Protein AF-A0A2N0XWL9-F1 (afdb_monomer)

Mean predicted aligned error: 3.99 Å

Foldseek 3Di:
DVLVVLLVVLCCCCVPVVVVVVVCVVVVVDPQDPLLVVLVVVVNVLLVVLSVLSVCVVVVHQDDALVVLVVSLVVVVVVVVVCVPDPSNLVVCPVVDPPVCSVVVVVVVVVSCVSSNVSSVVSNVD

Solvent-accessible surface area (backbone atoms only — not comparable to full-atom values): 6906 Å² total; per-residue (Å²): 112,69,48,55,53,54,47,49,54,51,50,51,48,50,69,49,50,48,54,52,48,53,52,29,53,74,69,62,74,52,82,73,55,70,67,32,54,50,53,52,50,54,50,51,53,55,51,55,58,38,46,53,31,28,51,18,66,62,68,78,42,80,72,80,58,38,67,58,34,47,50,48,51,52,55,49,53,51,48,56,58,49,40,76,80,66,34,57,51,60,56,56,47,59,77,76,42,56,71,68,56,53,52,52,53,51,52,50,52,51,63,71,42,45,61,41,55,53,27,32,41,45,52,36,75,96

pLDDT: mean 90.49, std 4.94, range [79.25, 98.0]

Secondary structure (DSSP, 8-state):
-HHHHHHHHHHHHHHHHHHHHHHHHHTT-----HHHHHHHHHHHHHHHHHHHHHHHHHHT---S-HHHHHHHHHHHHHHHHHHHHH-HHHHHHHHHS-HHHHHHHHHHHHHHHHHHHHHHHHHTT-

Structure (mmCIF, N/CA/C/O backbone):
data_AF-A0A2N0XWL9-F1
#
_entry.id   AF-A0A2N0XWL9-F1
#
loop_
_atom_site.group_PDB
_atom_site.id
_atom_site.type_symbol
_atom_site.label_atom_id
_atom_site.label_alt_id
_atom_site.label_comp_id
_atom_site.label_asym_id
_atom_site.label_entity_id
_atom_site.label_seq_id
_atom_site.pdbx_PDB_ins_code
_atom_site.Cartn_x
_atom_site.Cartn_y
_atom_site.Cartn_z
_atom_site.occupancy
_atom_site.B_iso_or_equiv
_atom_site.auth_seq_id
_atom_site.auth_comp_id
_atom_site.auth_asym_id
_atom_site.auth_atom_id
_atom_site.pdbx_PDB_model_num
ATOM 1 N N . MET A 1 1 ? -2.092 14.271 16.318 1.00 83.44 1 MET A N 1
ATOM 2 C CA . MET A 1 1 ? -0.871 14.675 15.578 1.00 83.44 1 MET A CA 1
ATOM 3 C C . MET A 1 1 ? -0.312 13.545 14.708 1.00 83.44 1 MET A C 1
ATOM 5 O O . MET A 1 1 ? -0.181 13.757 13.512 1.00 83.44 1 MET A O 1
ATOM 9 N N . PHE A 1 2 ? -0.06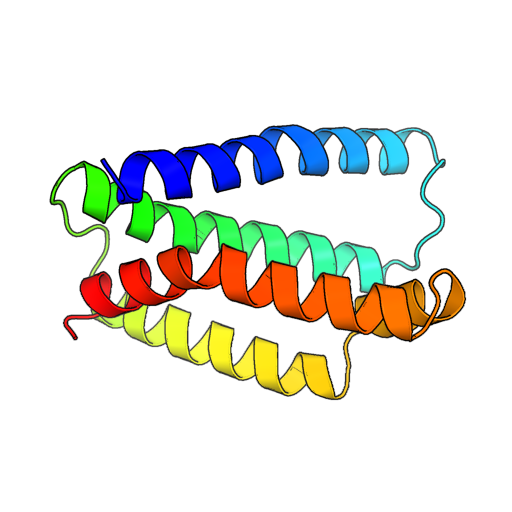9 12.343 15.254 1.00 94.62 2 PHE A N 1
ATOM 10 C CA . PHE A 1 2 ? 0.426 11.171 14.501 1.00 94.62 2 PHE A CA 1
ATOM 11 C C . PHE A 1 2 ? -0.381 10.848 13.229 1.00 94.62 2 PHE A C 1
ATOM 13 O O . PHE A 1 2 ? 0.178 10.828 12.135 1.00 94.62 2 PHE A O 1
ATOM 20 N N . TRP A 1 3 ? -1.703 10.687 13.355 1.00 95.88 3 TRP A N 1
ATOM 21 C CA . TRP A 1 3 ? -2.581 10.353 12.227 1.00 95.88 3 TRP A CA 1
ATOM 22 C C . TRP A 1 3 ? -2.557 11.391 11.102 1.00 95.88 3 TRP A C 1
ATOM 24 O O . TRP A 1 3 ? -2.543 11.024 9.932 1.00 95.88 3 TRP A O 1
ATOM 34 N N . GLY A 1 4 ? -2.467 12.679 11.447 1.00 95.50 4 GLY A N 1
ATOM 35 C CA . GLY A 1 4 ? -2.357 13.766 10.471 1.00 95.50 4 GLY A CA 1
ATOM 36 C C . GLY A 1 4 ? -1.052 13.726 9.673 1.00 95.50 4 GLY A C 1
ATOM 37 O O . GLY A 1 4 ? -1.067 13.984 8.471 1.00 95.50 4 GLY A O 1
ATOM 38 N N . ILE A 1 5 ? 0.061 13.340 10.307 1.00 94.81 5 ILE A N 1
ATOM 39 C CA . ILE A 1 5 ? 1.353 13.159 9.627 1.00 94.81 5 ILE A CA 1
ATOM 40 C C . ILE A 1 5 ? 1.283 11.952 8.691 1.00 94.81 5 ILE A C 1
ATOM 42 O O . ILE A 1 5 ? 1.624 12.078 7.516 1.00 94.81 5 ILE A O 1
ATOM 46 N N . ALA A 1 6 ? 0.795 10.807 9.183 1.00 95.00 6 ALA A N 1
ATOM 47 C CA . ALA A 1 6 ? 0.641 9.602 8.370 1.00 95.00 6 ALA A CA 1
ATOM 48 C C . ALA A 1 6 ? -0.239 9.873 7.139 1.00 95.00 6 ALA A C 1
ATOM 50 O O . ALA A 1 6 ? 0.173 9.615 6.011 1.00 95.00 6 ALA A O 1
ATOM 51 N N . PHE A 1 7 ? -1.403 10.493 7.345 1.00 95.44 7 PHE A N 1
ATOM 52 C CA . PHE A 1 7 ? -2.308 10.883 6.268 1.00 95.44 7 PHE A CA 1
ATOM 53 C C . PHE A 1 7 ? -1.647 11.822 5.257 1.00 95.44 7 PHE A C 1
ATOM 55 O O . PHE A 1 7 ? -1.739 11.583 4.058 1.00 95.44 7 PHE A O 1
ATOM 62 N N . SER A 1 8 ? -0.923 12.844 5.722 1.00 93.75 8 SER A N 1
ATOM 63 C CA . SER A 1 8 ? -0.210 13.776 4.839 1.00 93.75 8 SER A CA 1
ATOM 64 C C . SER A 1 8 ? 0.822 13.066 3.960 1.00 93.75 8 SER A C 1
ATOM 66 O O . SER A 1 8 ? 0.872 13.315 2.757 1.00 93.75 8 SER A O 1
ATOM 68 N N . ILE A 1 9 ? 1.605 12.139 4.527 1.00 91.88 9 ILE A N 1
ATOM 69 C CA . ILE A 1 9 ? 2.581 11.333 3.774 1.00 91.88 9 ILE A CA 1
ATOM 70 C C . ILE A 1 9 ? 1.879 10.542 2.666 1.00 91.88 9 ILE A C 1
ATOM 72 O O . ILE A 1 9 ? 2.333 10.528 1.520 1.00 91.88 9 ILE A O 1
ATOM 76 N N . TYR A 1 10 ? 0.750 9.915 2.987 1.00 93.62 10 TYR A N 1
ATOM 77 C CA . TYR A 1 10 ? -0.008 9.124 2.027 1.00 93.62 10 TYR A CA 1
ATOM 78 C C . TYR A 1 10 ? -0.669 9.962 0.934 1.00 93.62 10 TYR A C 1
ATOM 80 O O . TYR A 1 10 ? -0.659 9.569 -0.230 1.00 93.62 10 TYR A O 1
ATOM 88 N N . VAL A 1 11 ? -1.211 11.128 1.281 1.00 92.12 11 VAL A N 1
ATOM 89 C CA . VAL A 1 11 ? -1.800 12.051 0.308 1.00 92.12 11 VAL A CA 1
ATOM 90 C C . VAL A 1 11 ? -0.731 12.585 -0.639 1.00 92.12 11 VAL A C 1
ATOM 92 O O . VAL A 1 11 ? -0.956 12.587 -1.845 1.00 92.12 11 VAL A O 1
ATOM 95 N N . ILE A 1 12 ? 0.451 12.961 -0.139 1.00 90.25 12 ILE A N 1
ATOM 96 C CA . ILE A 1 12 ? 1.578 13.377 -0.990 1.00 90.25 12 ILE A CA 1
ATOM 97 C C . ILE A 1 12 ? 2.002 12.234 -1.916 1.00 90.25 12 ILE A C 1
ATOM 99 O O . ILE A 1 12 ? 2.237 12.458 -3.101 1.00 90.25 12 ILE A O 1
ATOM 103 N N . TYR A 1 13 ? 2.063 11.003 -1.403 1.00 85.25 13 TYR A N 1
ATOM 104 C CA . TYR A 1 13 ? 2.348 9.829 -2.222 1.00 85.25 13 TYR A CA 1
ATOM 105 C C . TYR A 1 13 ? 1.319 9.665 -3.349 1.00 85.25 13 TYR A C 1
ATOM 107 O O . TYR A 1 13 ? 1.704 9.548 -4.511 1.00 85.25 13 TYR A O 1
ATOM 115 N N . LEU A 1 14 ? 0.019 9.701 -3.039 1.00 86.56 14 LEU A N 1
ATOM 116 C CA . LEU A 1 14 ? -1.030 9.526 -4.043 1.00 86.56 14 LEU A CA 1
ATOM 117 C C . LEU A 1 14 ? -1.068 10.690 -5.038 1.00 86.56 14 LEU A C 1
ATOM 119 O O . LEU A 1 14 ? -1.028 10.451 -6.239 1.00 86.56 14 LEU A O 1
ATOM 123 N N . LEU A 1 15 ? -1.092 11.938 -4.568 1.00 86.44 15 LEU A N 1
ATOM 124 C CA . LEU A 1 15 ? -1.191 13.130 -5.418 1.00 86.44 15 LEU A CA 1
ATOM 125 C C . LEU A 1 15 ? 0.110 13.464 -6.157 1.00 86.44 15 LEU A C 1
ATOM 127 O O . LEU A 1 15 ? 0.073 14.163 -7.162 1.00 86.44 15 LEU A O 1
ATOM 131 N N . GLY A 1 16 ? 1.258 12.979 -5.692 1.00 82.25 16 GLY A N 1
ATOM 132 C CA . GLY A 1 16 ? 2.526 13.130 -6.400 1.00 82.25 16 GLY A CA 1
ATOM 133 C C . GLY A 1 16 ? 2.746 12.006 -7.408 1.00 82.25 16 GLY A C 1
ATOM 134 O O . GLY A 1 16 ? 2.933 12.241 -8.602 1.00 82.25 16 GLY A O 1
ATOM 135 N N . ILE A 1 17 ? 2.719 10.760 -6.933 1.00 80.69 17 ILE A N 1
ATOM 136 C CA . ILE A 1 17 ? 3.182 9.614 -7.721 1.00 80.69 17 ILE A CA 1
ATOM 137 C C . ILE A 1 17 ? 2.131 9.157 -8.729 1.00 80.69 17 ILE A C 1
ATOM 139 O O . ILE A 1 17 ? 2.502 8.791 -9.846 1.00 80.69 17 ILE A O 1
ATOM 143 N N . ILE A 1 18 ? 0.836 9.196 -8.392 1.00 81.19 18 ILE A N 1
ATOM 144 C CA . ILE A 1 18 ? -0.206 8.755 -9.332 1.00 81.19 18 ILE A CA 1
ATOM 145 C C . ILE A 1 18 ? -0.287 9.697 -10.539 1.00 81.19 18 ILE A C 1
ATOM 147 O O . ILE A 1 18 ? -0.197 9.188 -11.658 1.00 81.19 18 ILE A O 1
ATOM 151 N N . PRO A 1 19 ? -0.371 11.035 -10.388 1.00 84.94 19 PRO A N 1
ATOM 152 C CA . PRO A 1 19 ? -0.386 11.932 -11.542 1.00 84.94 19 PRO A CA 1
ATOM 153 C C . PRO A 1 19 ? 0.875 11.834 -12.395 1.00 84.94 19 PRO A C 1
ATOM 155 O O . PRO A 1 19 ? 0.772 11.790 -13.620 1.00 84.94 19 PRO A O 1
ATOM 158 N N . LEU A 1 20 ? 2.055 11.714 -11.773 1.00 84.88 20 LEU A N 1
ATOM 159 C CA . LEU A 1 20 ? 3.305 11.518 -12.507 1.00 84.88 20 LEU A CA 1
ATOM 160 C C . LEU A 1 20 ? 3.273 10.226 -13.339 1.00 84.88 20 LEU A C 1
ATOM 162 O O . LEU A 1 20 ? 3.666 10.226 -14.505 1.00 84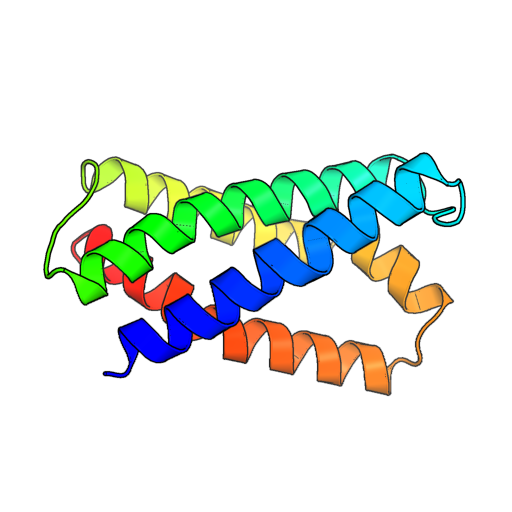.88 20 LEU A O 1
ATOM 166 N N . LYS A 1 21 ? 2.757 9.131 -12.772 1.00 82.06 21 LYS A N 1
ATOM 167 C CA . LYS A 1 21 ? 2.596 7.867 -13.500 1.00 82.06 21 LYS A CA 1
ATOM 168 C C . LYS A 1 21 ? 1.576 7.955 -14.624 1.00 82.06 21 LYS A C 1
ATOM 170 O O . LYS A 1 21 ? 1.859 7.473 -15.715 1.00 82.06 21 LYS A O 1
ATOM 175 N N . ILE A 1 22 ? 0.425 8.587 -14.396 1.00 84.12 22 ILE A N 1
ATOM 176 C CA . ILE A 1 22 ? -0.580 8.822 -15.444 1.00 84.12 22 ILE A CA 1
ATOM 177 C C . ILE A 1 22 ? 0.043 9.618 -16.595 1.00 84.12 22 ILE A C 1
ATOM 179 O O . ILE A 1 22 ? -0.109 9.243 -17.757 1.00 84.12 22 ILE A O 1
ATOM 183 N N . TYR A 1 23 ? 0.813 10.660 -16.281 1.00 87.44 23 TYR A N 1
ATOM 184 C CA . TYR A 1 23 ? 1.547 11.437 -17.274 1.00 87.44 23 TYR A CA 1
ATOM 185 C C . TYR A 1 23 ? 2.564 10.583 -18.052 1.00 87.44 23 TYR A C 1
ATOM 187 O O . TYR A 1 23 ? 2.640 10.672 -19.279 1.00 87.44 23 TYR A O 1
ATOM 195 N N . HIS A 1 24 ? 3.318 9.705 -17.383 1.00 87.50 24 HIS A N 1
ATOM 196 C CA . HIS A 1 24 ? 4.247 8.790 -18.058 1.00 87.50 24 HIS A CA 1
ATOM 197 C C . HIS A 1 24 ? 3.543 7.740 -18.927 1.00 87.50 24 HIS A C 1
ATOM 199 O O . HIS A 1 24 ? 4.051 7.407 -20.000 1.00 87.50 24 HIS A O 1
ATOM 205 N N . TYR A 1 25 ? 2.367 7.256 -18.517 1.00 84.31 25 TYR A N 1
ATOM 206 C CA . TYR A 1 25 ? 1.536 6.391 -19.353 1.00 84.31 25 TYR A CA 1
ATOM 207 C C . TYR A 1 25 ? 1.047 7.123 -20.603 1.00 84.31 25 TYR A C 1
ATOM 209 O O . TYR A 1 25 ? 1.135 6.571 -21.697 1.00 84.31 25 TYR A O 1
ATOM 217 N N . TRP A 1 26 ? 0.579 8.365 -20.458 1.00 85.38 26 TRP A N 1
ATOM 218 C CA . TRP A 1 26 ? 0.073 9.159 -21.577 1.00 85.38 26 TRP A CA 1
ATOM 219 C C . TRP A 1 26 ? 1.172 9.549 -22.574 1.00 85.38 26 TRP A C 1
ATOM 221 O O . TRP A 1 26 ? 0.959 9.505 -23.781 1.00 85.38 26 TRP A O 1
ATOM 231 N N . THR A 1 27 ? 2.370 9.865 -22.079 1.00 90.88 27 THR A N 1
ATOM 232 C CA . THR A 1 27 ? 3.532 10.224 -22.911 1.00 90.88 27 THR A CA 1
ATOM 233 C C . THR A 1 27 ? 4.297 9.022 -23.470 1.00 90.88 27 THR A C 1
ATOM 235 O O . THR A 1 27 ? 5.304 9.207 -24.149 1.00 90.88 27 THR A O 1
ATOM 238 N N . GLY A 1 28 ? 3.866 7.789 -23.175 1.00 83.50 28 GLY A N 1
ATOM 239 C CA . GLY A 1 28 ? 4.539 6.567 -23.626 1.00 83.50 28 GLY A CA 1
ATOM 240 C C . GLY A 1 28 ? 5.914 6.321 -22.991 1.00 83.50 28 GLY A C 1
ATOM 241 O O . GLY A 1 28 ? 6.618 5.403 -23.403 1.00 83.50 28 GLY A O 1
ATOM 242 N N . LYS A 1 29 ? 6.300 7.108 -21.976 1.00 84.06 29 LYS A N 1
ATOM 243 C CA . LYS A 1 29 ? 7.565 6.944 -21.238 1.00 84.06 29 LYS A CA 1
ATOM 244 C C . LYS A 1 29 ? 7.584 5.686 -20.370 1.00 84.06 29 LYS A C 1
ATOM 246 O O . LYS A 1 29 ? 8.652 5.222 -19.988 1.00 84.06 29 LYS A O 1
ATOM 251 N N . GLU A 1 30 ? 6.411 5.147 -20.056 1.00 80.94 30 GLU A N 1
ATOM 252 C CA . GLU A 1 30 ? 6.244 3.974 -19.205 1.00 80.94 30 GLU A CA 1
ATOM 253 C C . GLU A 1 30 ? 5.953 2.712 -20.036 1.00 80.94 30 GLU A C 1
ATOM 255 O O . GLU A 1 30 ? 4.852 2.521 -20.568 1.00 80.94 30 GLU A O 1
ATOM 260 N N . THR A 1 31 ? 6.959 1.838 -20.128 1.00 80.38 31 THR A N 1
ATOM 261 C CA . THR A 1 31 ? 6.971 0.627 -20.968 1.00 80.38 31 THR A CA 1
ATOM 262 C C . THR A 1 31 ? 6.570 -0.647 -20.222 1.00 80.38 31 THR A C 1
ATOM 264 O O . THR A 1 31 ? 6.604 -1.738 -20.796 1.00 80.38 31 THR A O 1
ATOM 267 N N . SER A 1 32 ? 6.166 -0.541 -18.952 1.00 82.94 32 SER A N 1
ATOM 268 C CA . SER A 1 32 ? 5.687 -1.684 -18.173 1.00 82.94 32 SER A CA 1
ATOM 269 C C . SER A 1 32 ? 4.514 -2.416 -18.842 1.00 82.94 32 SER A C 1
ATOM 271 O O . SER A 1 32 ? 3.667 -1.837 -19.529 1.00 82.94 32 SER A O 1
ATOM 273 N N . ALA A 1 33 ? 4.456 -3.734 -18.638 1.00 88.06 33 ALA A N 1
ATOM 274 C CA . ALA A 1 33 ? 3.396 -4.578 -19.182 1.00 88.06 33 ALA A CA 1
ATOM 275 C C . ALA A 1 33 ? 2.032 -4.249 -18.551 1.00 88.06 33 ALA A C 1
ATOM 277 O O . ALA A 1 33 ? 1.956 -3.885 -17.379 1.00 88.06 33 ALA A O 1
ATOM 278 N N . LEU A 1 34 ? 0.934 -4.479 -19.284 1.00 87.00 34 LEU A N 1
ATOM 279 C CA . LEU A 1 34 ? -0.434 -4.193 -18.817 1.00 87.00 34 LEU A CA 1
ATOM 280 C C . LEU A 1 34 ? -0.743 -4.787 -17.429 1.00 87.00 34 LEU A C 1
ATOM 282 O O . LEU A 1 34 ? -1.360 -4.125 -16.602 1.00 87.00 34 LEU A O 1
ATOM 286 N N . LYS A 1 35 ? -0.262 -6.006 -17.143 1.00 87.81 35 LYS A N 1
ATOM 287 C CA . LYS A 1 35 ? -0.441 -6.666 -15.837 1.00 87.81 35 LYS A CA 1
ATOM 288 C C . LYS A 1 35 ? 0.164 -5.866 -14.675 1.00 87.81 35 LYS A C 1
ATOM 290 O O . LYS A 1 35 ? -0.431 -5.831 -13.606 1.00 87.81 35 LYS A O 1
ATOM 295 N N . VAL A 1 36 ? 1.307 -5.209 -14.892 1.00 88.44 36 VAL A N 1
ATOM 296 C CA . VAL A 1 36 ? 1.942 -4.331 -13.894 1.00 88.44 36 VAL A CA 1
ATOM 297 C C . VAL A 1 36 ? 1.067 -3.104 -13.658 1.00 88.44 36 VAL A C 1
ATOM 299 O O . VAL A 1 36 ? 0.794 -2.761 -12.514 1.00 88.44 36 VAL A O 1
ATOM 302 N N . LYS A 1 37 ? 0.556 -2.490 -14.731 1.00 88.50 37 LYS A N 1
ATOM 303 C CA . LYS A 1 37 ? -0.310 -1.304 -14.642 1.00 88.50 37 LYS A CA 1
ATOM 304 C C . LYS A 1 37 ? -1.596 -1.592 -13.863 1.00 88.50 37 LYS A C 1
ATOM 306 O O . LYS A 1 37 ? -1.988 -0.789 -13.022 1.00 88.50 37 LYS A O 1
ATOM 311 N N . ILE A 1 38 ? -2.221 -2.745 -14.118 1.00 88.25 38 ILE A N 1
ATOM 312 C CA . ILE A 1 38 ? -3.419 -3.197 -13.395 1.00 88.25 38 ILE A CA 1
ATOM 313 C C . ILE A 1 38 ? -3.105 -3.379 -11.908 1.00 88.25 38 ILE A C 1
ATOM 315 O O . ILE A 1 38 ? -3.807 -2.816 -11.077 1.00 88.25 38 ILE A O 1
ATOM 319 N N . GLU A 1 39 ? -2.036 -4.107 -11.570 1.00 89.69 39 GLU A N 1
ATOM 320 C CA . GLU A 1 39 ? -1.633 -4.331 -10.175 1.00 89.69 39 GLU A CA 1
ATOM 321 C C . GLU A 1 39 ? -1.390 -3.009 -9.432 1.00 89.69 39 GLU A C 1
ATOM 323 O O . GLU A 1 39 ? -1.845 -2.818 -8.305 1.00 89.69 39 GLU A O 1
ATOM 328 N N . GLU A 1 40 ? -0.709 -2.063 -10.077 1.00 87.56 40 GLU A N 1
ATOM 329 C CA . GLU A 1 40 ? -0.443 -0.752 -9.497 1.00 87.56 40 GLU A CA 1
ATOM 330 C C . GLU A 1 40 ? -1.712 0.068 -9.286 1.00 87.56 40 GLU A C 1
ATOM 332 O O . GLU A 1 40 ? -1.885 0.640 -8.212 1.00 87.56 40 GLU A O 1
ATOM 337 N N . PHE A 1 41 ? -2.609 0.104 -10.274 1.00 87.50 41 PHE A N 1
ATOM 338 C CA . PHE A 1 41 ? -3.863 0.841 -10.166 1.00 87.50 41 PHE A CA 1
ATOM 339 C C . PHE A 1 41 ? -4.784 0.239 -9.100 1.00 87.50 41 PHE A C 1
ATOM 341 O O . PHE A 1 41 ? -5.281 0.964 -8.239 1.00 87.50 41 PHE A O 1
ATOM 348 N N . SER A 1 42 ? -4.965 -1.085 -9.107 1.00 89.44 42 SER A N 1
ATOM 349 C CA . SER A 1 42 ? -5.764 -1.796 -8.107 1.00 89.44 42 SER A CA 1
ATOM 350 C C . SER A 1 42 ? -5.204 -1.595 -6.700 1.00 89.44 42 SER A C 1
ATOM 352 O O . SER A 1 42 ? -5.961 -1.267 -5.789 1.00 89.44 42 SER A O 1
ATOM 354 N N . GLY A 1 43 ? -3.882 -1.709 -6.528 1.00 89.69 43 GLY A N 1
ATOM 355 C CA . GLY A 1 43 ? -3.221 -1.456 -5.249 1.00 89.69 43 GLY A CA 1
ATOM 356 C C . GLY A 1 43 ? -3.404 -0.016 -4.767 1.00 89.69 43 GLY A C 1
ATOM 357 O O . GLY A 1 43 ? -3.752 0.201 -3.610 1.00 89.69 43 GLY A O 1
ATOM 358 N N . SER A 1 44 ? -3.238 0.975 -5.648 1.00 88.69 44 SER A N 1
ATOM 359 C CA . SER A 1 44 ? -3.447 2.389 -5.313 1.00 88.69 44 SER A CA 1
ATOM 360 C C . SER A 1 44 ? -4.897 2.708 -4.951 1.00 88.69 44 SER A C 1
ATOM 362 O O . SER A 1 44 ? -5.134 3.449 -3.996 1.00 88.69 44 SER A O 1
ATOM 364 N N . LEU A 1 45 ? -5.869 2.146 -5.671 1.00 90.12 45 LEU A N 1
ATOM 365 C CA . LEU A 1 45 ? -7.289 2.331 -5.374 1.00 90.12 45 LEU A CA 1
ATOM 366 C C . LEU A 1 45 ? -7.644 1.723 -4.015 1.00 90.12 45 LEU A C 1
ATOM 368 O O . LEU A 1 45 ? -8.257 2.379 -3.177 1.00 90.12 45 LEU A O 1
ATOM 372 N N . PHE A 1 46 ? -7.186 0.499 -3.766 1.00 92.31 46 PHE A N 1
ATOM 373 C CA . PHE A 1 46 ? -7.448 -0.197 -2.515 1.00 92.31 46 PHE A CA 1
ATOM 374 C C . PHE A 1 46 ? -6.782 0.496 -1.313 1.00 92.31 46 PHE A C 1
ATOM 376 O O . PHE A 1 46 ? -7.410 0.680 -0.269 1.00 92.31 46 PHE A O 1
ATOM 383 N N . PHE A 1 47 ? -5.549 0.981 -1.490 1.00 91.81 47 PHE A N 1
ATOM 384 C CA . PHE A 1 47 ? -4.849 1.815 -0.512 1.00 91.81 47 PHE A CA 1
ATOM 385 C C . PHE A 1 47 ? -5.595 3.130 -0.237 1.00 91.81 47 PHE A C 1
ATOM 387 O O . PHE A 1 47 ? -5.713 3.541 0.914 1.00 91.81 47 PHE A O 1
ATOM 394 N N . SER A 1 48 ? -6.157 3.764 -1.271 1.00 92.38 48 SER A N 1
ATOM 395 C CA . SER A 1 48 ? -6.941 5.000 -1.129 1.00 92.38 48 SER A CA 1
ATOM 396 C C . SER A 1 48 ? -8.204 4.792 -0.290 1.00 92.38 48 SER A C 1
ATOM 398 O O . SER A 1 48 ? -8.553 5.657 0.507 1.00 92.38 48 SER A O 1
ATOM 400 N N . ILE A 1 49 ? -8.853 3.627 -0.399 1.00 95.25 49 ILE A N 1
ATOM 401 C CA . ILE A 1 49 ? -9.972 3.255 0.483 1.00 95.25 49 ILE A CA 1
ATOM 402 C C . ILE A 1 49 ? -9.489 3.159 1.939 1.00 95.25 49 ILE A C 1
ATOM 404 O O . ILE A 1 49 ? -10.123 3.712 2.835 1.00 95.25 49 ILE A O 1
ATOM 408 N N . GLY A 1 50 ? -8.329 2.538 2.179 1.00 95.62 50 GLY A N 1
ATOM 409 C CA . GLY A 1 50 ? -7.718 2.468 3.512 1.00 95.62 50 GLY A CA 1
ATOM 410 C C . GLY A 1 50 ? -7.388 3.841 4.116 1.00 95.62 50 GLY A C 1
ATOM 411 O O . GLY A 1 50 ? -7.413 4.003 5.334 1.00 95.62 50 GLY A O 1
ATOM 412 N N . LEU A 1 51 ? -7.153 4.875 3.301 1.00 95.62 51 LEU A N 1
ATOM 413 C CA . LEU A 1 51 ? -6.937 6.233 3.816 1.00 95.62 51 LEU A CA 1
ATOM 414 C C . LEU A 1 51 ? -8.164 6.855 4.460 1.00 95.62 51 LEU A C 1
ATOM 416 O O . LEU A 1 51 ? -8.006 7.714 5.326 1.00 95.62 51 LEU A O 1
ATOM 420 N N . ILE A 1 52 ? -9.363 6.408 4.093 1.00 96.88 52 ILE A N 1
ATOM 421 C CA . ILE A 1 52 ? -10.591 6.851 4.753 1.00 96.88 52 ILE A CA 1
ATOM 422 C C . ILE A 1 52 ? -10.559 6.427 6.230 1.00 96.88 52 ILE A C 1
ATOM 424 O O . ILE A 1 52 ? -10.935 7.213 7.096 1.00 96.88 52 ILE A O 1
ATOM 428 N N . ALA A 1 53 ? -10.007 5.248 6.545 1.00 97.25 53 ALA A N 1
ATOM 429 C CA . ALA A 1 53 ? -9.821 4.812 7.928 1.00 97.25 53 ALA A CA 1
ATOM 430 C C . ALA A 1 53 ? -8.857 5.728 8.693 1.00 97.25 53 ALA A C 1
ATOM 432 O O . ALA A 1 53 ? -9.153 6.142 9.814 1.00 97.25 53 ALA A O 1
ATOM 433 N N . VAL A 1 54 ? -7.724 6.089 8.075 1.00 97.38 54 VAL A N 1
ATOM 434 C CA . VAL A 1 54 ? -6.740 7.020 8.659 1.00 97.38 54 VAL A CA 1
ATOM 435 C C . VAL A 1 54 ? -7.371 8.395 8.894 1.00 97.38 54 VAL A C 1
ATOM 437 O O . VAL A 1 54 ? -7.182 8.991 9.953 1.00 97.38 54 VAL A O 1
ATOM 440 N N . TYR A 1 55 ? -8.162 8.883 7.938 1.00 96.94 55 TYR A N 1
ATOM 441 C CA . TYR A 1 55 ? -8.911 10.130 8.070 1.00 96.94 55 TYR A CA 1
ATOM 442 C C . TYR A 1 55 ? -9.950 10.068 9.201 1.00 96.94 55 TYR A C 1
ATOM 444 O O . TYR A 1 55 ? -10.099 11.031 9.955 1.00 96.94 55 TYR A O 1
ATOM 452 N N . GLY A 1 56 ? -10.603 8.920 9.391 1.00 96.56 56 GLY A N 1
ATOM 453 C CA . GLY A 1 56 ? -11.451 8.649 10.552 1.00 96.56 56 GLY A CA 1
ATOM 454 C C . GLY A 1 56 ? -10.719 8.828 11.879 1.00 96.56 56 GLY A C 1
ATOM 455 O O . GLY A 1 56 ? -11.227 9.505 12.769 1.00 96.56 56 GLY A O 1
ATOM 456 N N . GLN A 1 57 ? -9.476 8.348 11.984 1.00 96.75 57 GLN A N 1
ATOM 457 C CA . GLN A 1 57 ? -8.662 8.531 13.194 1.00 96.75 57 GLN A CA 1
ATOM 4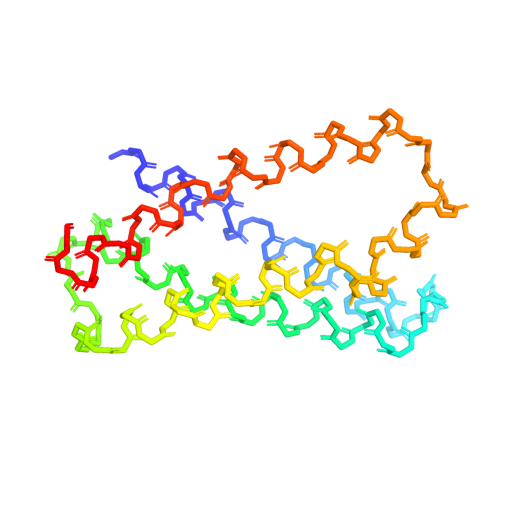58 C C . GLN A 1 57 ? -8.288 9.999 13.464 1.00 96.75 57 GLN A C 1
ATOM 460 O O . GLN A 1 57 ? -8.125 10.403 14.616 1.00 96.75 57 GLN A O 1
ATOM 465 N N . ILE A 1 58 ? -8.170 10.825 12.421 1.00 96.81 58 ILE A N 1
ATOM 466 C CA . ILE A 1 58 ? -7.946 12.272 12.573 1.00 96.81 58 ILE A CA 1
ATOM 467 C C . ILE A 1 58 ? -9.187 12.949 13.158 1.00 96.81 58 ILE A C 1
ATOM 469 O O . ILE A 1 58 ? -9.059 13.765 14.066 1.00 96.81 58 ILE A O 1
ATOM 473 N N . ASN A 1 59 ? -10.369 12.595 12.652 1.00 96.44 59 ASN A N 1
ATOM 474 C CA . ASN A 1 59 ? -11.633 13.247 13.004 1.00 96.44 59 ASN A CA 1
ATOM 475 C C . ASN A 1 59 ? -12.379 12.567 14.158 1.00 96.44 59 ASN A C 1
ATOM 477 O O . A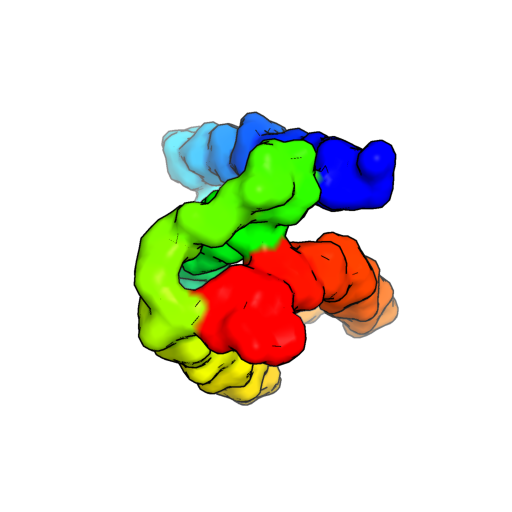SN A 1 59 ? -13.463 13.016 14.513 1.00 96.44 59 ASN A O 1
ATOM 481 N N . GLN A 1 60 ? -11.813 11.503 14.738 1.00 94.44 60 GLN A N 1
ATOM 482 C CA . GLN A 1 60 ? -12.463 10.678 15.764 1.00 94.44 60 GLN A CA 1
ATOM 483 C C . GLN A 1 60 ? -13.824 10.136 15.288 1.00 94.44 60 GLN A C 1
ATOM 485 O O . GLN A 1 60 ? -14.806 10.126 16.027 1.00 94.44 60 GLN A O 1
ATOM 490 N N . GLN A 1 61 ? -13.882 9.712 14.023 1.00 95.69 61 GLN A N 1
ATOM 491 C CA . GLN A 1 61 ? -15.091 9.212 13.375 1.00 95.69 61 GLN A CA 1
ATOM 492 C C . GLN A 1 61 ? -14.879 7.810 12.815 1.00 95.69 61 GLN A C 1
ATOM 494 O O . GLN A 1 61 ? -13.840 7.500 12.223 1.00 95.69 61 GLN A O 1
ATOM 499 N N . PHE A 1 62 ? -15.914 6.986 12.958 1.00 94.62 62 PHE A N 1
ATOM 500 C CA . PHE A 1 62 ? -16.013 5.718 12.257 1.00 94.62 62 PHE A CA 1
ATOM 501 C C . PHE A 1 62 ? -16.714 5.944 10.920 1.00 94.62 62 PHE A C 1
ATOM 503 O O . PHE A 1 62 ? -17.827 6.466 10.871 1.00 94.62 62 PHE A O 1
ATOM 510 N N . PHE A 1 63 ? -16.031 5.597 9.835 1.00 95.88 63 PHE A N 1
ATOM 511 C CA . PHE A 1 63 ? -16.587 5.655 8.485 1.00 95.88 63 PHE A CA 1
ATOM 512 C C . PHE A 1 63 ? -16.979 4.248 8.068 1.00 95.88 63 PHE A C 1
ATOM 514 O O . PHE A 1 63 ? -16.226 3.333 8.353 1.00 95.88 63 PHE A O 1
ATOM 521 N N . PHE A 1 64 ? -18.091 4.068 7.351 1.00 96.44 64 PHE A N 1
ATOM 522 C CA . PHE A 1 64 ? -18.639 2.739 7.025 1.00 96.44 64 PHE A CA 1
ATOM 523 C C .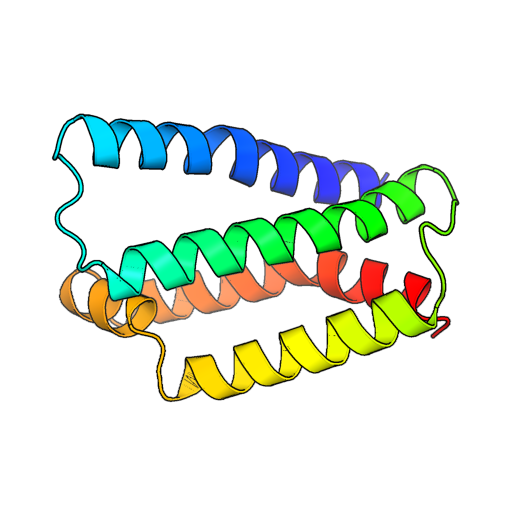 PHE A 1 64 ? -18.948 1.875 8.267 1.00 96.44 64 PHE A C 1
ATOM 525 O O . PHE A 1 64 ? -18.753 2.285 9.408 1.00 96.44 64 PHE A O 1
ATOM 532 N N . VAL A 1 65 ? -19.504 0.686 8.035 1.00 97.06 65 VAL A N 1
ATOM 533 C CA . VAL A 1 65 ? -19.784 -0.307 9.085 1.00 97.06 65 VAL A CA 1
ATOM 534 C C . VAL A 1 65 ? -18.550 -1.175 9.357 1.00 97.06 65 VAL A C 1
ATOM 536 O O . VAL A 1 65 ? -17.695 -1.319 8.482 1.00 97.06 65 VAL A O 1
ATOM 539 N N . HIS A 1 66 ? -18.443 -1.780 10.541 1.00 97.00 66 HIS A N 1
ATOM 540 C CA . HIS A 1 66 ? -17.273 -2.581 10.931 1.00 97.00 66 HIS A CA 1
ATOM 541 C C . HIS A 1 66 ? -16.989 -3.739 9.960 1.00 97.00 66 HIS A C 1
ATOM 543 O O . HIS A 1 66 ? -15.837 -3.996 9.610 1.00 97.00 66 HIS A O 1
ATOM 549 N N . GLU A 1 67 ? -18.034 -4.382 9.438 1.00 97.88 67 GLU A N 1
ATOM 550 C CA . GLU A 1 67 ? -17.947 -5.492 8.486 1.00 97.88 67 GLU A CA 1
ATOM 551 C C . GLU A 1 67 ? -17.245 -5.089 7.185 1.00 97.88 67 GLU A C 1
ATOM 553 O O . GLU A 1 67 ? -16.531 -5.898 6.591 1.00 97.88 67 GLU A O 1
ATOM 558 N N . PHE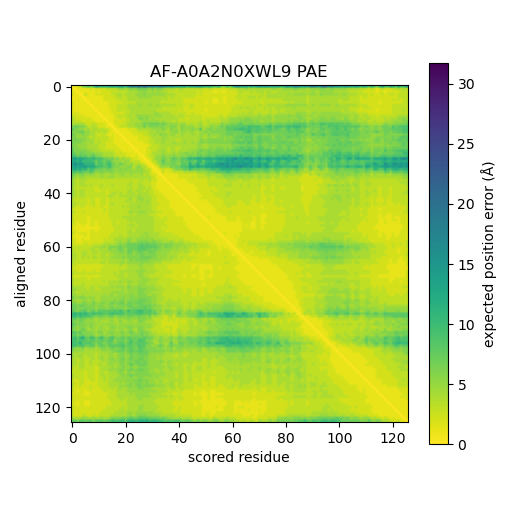 A 1 68 ? -17.394 -3.829 6.760 1.00 98.00 68 PHE A N 1
ATOM 559 C CA . PHE A 1 68 ? -16.691 -3.303 5.592 1.00 98.00 68 PHE A CA 1
ATOM 560 C C . PHE A 1 68 ? -15.174 -3.340 5.804 1.00 98.00 68 PHE A C 1
ATOM 562 O O . PHE A 1 68 ? -14.432 -3.770 4.921 1.00 98.00 68 PHE A O 1
ATOM 569 N N . TRP A 1 69 ? -14.705 -2.946 6.988 1.00 97.81 69 TRP A N 1
ATOM 570 C CA . TRP A 1 69 ? -13.279 -2.929 7.314 1.00 97.81 69 TRP A CA 1
ATOM 571 C C . TRP A 1 69 ? -12.712 -4.315 7.582 1.00 97.81 69 TRP A C 1
ATOM 573 O O . TRP A 1 69 ? -11.580 -4.588 7.190 1.00 97.81 69 TRP A O 1
ATOM 583 N N . ILE A 1 70 ? -13.506 -5.216 8.165 1.00 97.69 70 ILE A N 1
ATOM 584 C CA . ILE A 1 70 ? -13.146 -6.634 8.275 1.00 97.69 70 ILE A CA 1
ATOM 585 C C . ILE A 1 70 ? -12.934 -7.225 6.876 1.00 97.69 70 ILE A C 1
ATOM 587 O O . ILE A 1 70 ? -11.895 -7.832 6.611 1.00 97.69 70 ILE A O 1
ATOM 591 N N . ALA A 1 71 ? -13.875 -7.002 5.954 1.00 97.50 71 ALA A N 1
ATOM 592 C CA . ALA A 1 71 ? -13.746 -7.456 4.573 1.00 97.50 71 ALA A CA 1
ATOM 593 C C . ALA A 1 71 ? -12.528 -6.827 3.882 1.00 97.50 71 ALA A C 1
ATOM 595 O O . ALA A 1 71 ? -11.773 -7.530 3.209 1.00 97.50 71 ALA A O 1
ATOM 596 N N . TRP A 1 72 ? -12.294 -5.527 4.092 1.00 97.00 72 TRP A N 1
ATOM 597 C CA . TRP A 1 72 ? -11.116 -4.838 3.573 1.00 97.00 72 TRP A CA 1
ATOM 598 C C . TRP A 1 72 ? -9.822 -5.502 4.062 1.00 97.00 72 TRP A C 1
ATOM 600 O O . TRP A 1 72 ? -8.964 -5.815 3.241 1.00 97.00 72 TRP A O 1
ATOM 610 N N . LEU A 1 73 ? -9.694 -5.786 5.366 1.00 95.38 73 LEU A N 1
ATOM 611 C CA . LEU A 1 73 ? -8.516 -6.452 5.937 1.00 95.38 73 LEU A CA 1
ATOM 612 C C . LEU A 1 73 ? -8.305 -7.833 5.324 1.00 95.38 73 LEU A C 1
ATOM 614 O O . LEU A 1 73 ? -7.198 -8.133 4.888 1.00 95.38 73 LEU A O 1
ATOM 618 N N . ILE A 1 74 ? -9.361 -8.646 5.226 1.00 95.75 74 ILE A N 1
ATOM 619 C CA . ILE A 1 74 ? -9.288 -9.988 4.632 1.00 95.75 74 ILE A CA 1
ATOM 620 C C . ILE A 1 74 ? -8.797 -9.911 3.184 1.00 95.75 74 ILE A C 1
ATOM 622 O O . ILE A 1 74 ? -7.855 -10.614 2.813 1.00 95.75 74 ILE A O 1
ATOM 626 N N . ILE A 1 75 ? -9.406 -9.041 2.373 1.00 94.75 75 ILE A N 1
ATOM 627 C CA . ILE A 1 75 ? -9.037 -8.867 0.964 1.00 94.75 75 ILE A CA 1
ATOM 628 C C . ILE A 1 75 ? -7.590 -8.393 0.856 1.00 94.75 75 ILE A C 1
ATOM 630 O O . ILE A 1 75 ? -6.832 -8.925 0.045 1.00 94.75 75 ILE A O 1
ATOM 634 N N . TYR A 1 76 ? -7.182 -7.431 1.684 1.00 90.88 76 TYR A N 1
ATOM 635 C CA . TYR A 1 76 ? -5.829 -6.897 1.634 1.00 90.88 76 TYR A CA 1
ATOM 636 C C . TYR A 1 76 ? -4.781 -7.921 2.043 1.00 90.88 76 TYR A C 1
ATOM 638 O O . TYR A 1 76 ? -3.773 -8.081 1.364 1.00 90.88 76 TYR A O 1
ATOM 646 N N . THR A 1 77 ? -5.023 -8.648 3.132 1.00 90.62 77 THR A N 1
ATOM 647 C CA . THR A 1 77 ? -4.128 -9.702 3.600 1.00 90.62 77 THR A CA 1
ATOM 648 C C . THR A 1 77 ? -4.008 -10.804 2.552 1.00 90.62 77 THR A C 1
ATOM 650 O O . THR A 1 77 ? -2.892 -11.211 2.228 1.00 90.62 77 THR A O 1
ATOM 653 N N . ALA A 1 78 ? -5.125 -11.239 1.961 1.00 92.19 78 ALA A N 1
ATOM 654 C CA . ALA A 1 78 ? -5.110 -12.206 0.867 1.00 92.19 78 ALA A CA 1
ATOM 655 C C . ALA A 1 78 ? -4.307 -11.681 -0.333 1.00 92.19 78 ALA A C 1
ATOM 657 O O . ALA A 1 78 ? -3.464 -12.399 -0.872 1.00 92.19 78 ALA A O 1
ATOM 658 N N . TYR A 1 79 ? -4.506 -10.415 -0.706 1.00 89.19 79 TYR A N 1
ATOM 659 C CA . TYR A 1 79 ? -3.747 -9.757 -1.765 1.00 89.19 79 TYR A CA 1
ATOM 660 C C . TYR A 1 79 ? -2.241 -9.737 -1.464 1.00 89.19 79 TYR A C 1
ATOM 662 O O . TYR A 1 79 ? -1.451 -10.165 -2.304 1.00 89.19 79 TYR A O 1
ATOM 670 N N . CYS A 1 80 ? -1.829 -9.334 -0.258 1.00 84.69 80 CYS A N 1
ATOM 671 C CA . CYS A 1 80 ? -0.427 -9.345 0.161 1.00 84.69 80 CYS A CA 1
ATOM 672 C C . CYS A 1 80 ? 0.192 -10.743 0.051 1.00 84.69 80 CYS A C 1
ATOM 674 O O . CYS A 1 80 ? 1.287 -10.872 -0.493 1.00 84.69 80 CYS A O 1
ATOM 676 N N . ILE A 1 81 ? -0.514 -11.786 0.505 1.00 87.00 81 ILE A N 1
ATOM 677 C CA . ILE A 1 81 ? -0.052 -13.180 0.414 1.00 87.00 81 ILE A CA 1
ATOM 678 C C . ILE A 1 81 ? 0.104 -13.601 -1.050 1.00 87.00 81 ILE A C 1
ATOM 680 O O . ILE A 1 81 ? 1.145 -14.138 -1.425 1.00 87.00 81 ILE A O 1
ATOM 684 N N . ILE A 1 82 ? -0.889 -13.328 -1.900 1.00 86.94 82 ILE A N 1
ATOM 685 C CA . ILE A 1 82 ? -0.837 -13.668 -3.330 1.00 86.94 82 ILE A CA 1
ATOM 686 C C . ILE A 1 82 ? 0.334 -12.951 -4.016 1.00 86.94 82 ILE A C 1
ATOM 688 O O . ILE A 1 82 ? 1.071 -13.568 -4.790 1.00 86.94 82 ILE A O 1
ATOM 692 N N . CYS A 1 83 ? 0.557 -11.674 -3.702 1.00 83.19 83 CYS A N 1
ATOM 693 C CA . CYS A 1 83 ? 1.645 -10.876 -4.265 1.00 83.19 83 CYS A CA 1
ATOM 694 C C . CYS A 1 83 ? 3.043 -11.418 -3.927 1.00 83.19 83 CYS A C 1
ATOM 696 O O . CYS A 1 83 ? 3.960 -11.206 -4.724 1.00 83.19 83 CYS A O 1
ATOM 698 N N . LEU A 1 84 ? 3.222 -12.161 -2.824 1.00 79.25 84 LEU A N 1
ATOM 699 C CA . LEU A 1 84 ? 4.500 -12.827 -2.520 1.00 79.25 84 LEU A CA 1
ATOM 700 C C . LEU A 1 84 ? 4.896 -13.839 -3.605 1.00 79.25 84 LEU A C 1
ATOM 702 O O . LEU A 1 84 ? 6.079 -14.004 -3.896 1.00 79.25 84 LEU A O 1
ATOM 706 N N . PHE A 1 85 ? 3.912 -14.488 -4.230 1.00 84.19 85 PHE A N 1
ATOM 707 C CA . PHE A 1 85 ? 4.136 -15.516 -5.248 1.00 84.19 85 PHE A CA 1
ATOM 708 C C . PHE A 1 85 ? 3.951 -14.974 -6.674 1.00 84.19 85 PHE A C 1
ATOM 710 O O . PHE A 1 85 ? 4.651 -15.364 -7.618 1.00 84.19 85 PHE A O 1
ATOM 717 N N . TYR A 1 86 ? 3.006 -14.051 -6.854 1.00 84.62 86 TYR A N 1
ATOM 718 C CA . TYR A 1 86 ? 2.527 -13.624 -8.164 1.00 84.62 86 TYR A CA 1
ATOM 719 C C . TYR A 1 86 ? 2.356 -12.104 -8.257 1.00 84.62 86 TYR A C 1
ATOM 721 O O . TYR A 1 86 ? 1.308 -11.618 -8.660 1.00 84.62 86 TYR A O 1
ATOM 729 N N . SER A 1 87 ? 3.389 -11.332 -7.913 1.00 87.25 87 SER A N 1
ATOM 730 C CA . SER A 1 87 ? 3.425 -9.894 -8.223 1.00 87.25 87 SER A CA 1
ATOM 731 C C . SER A 1 87 ? 4.166 -9.623 -9.546 1.00 87.25 87 SER A C 1
ATOM 733 O O 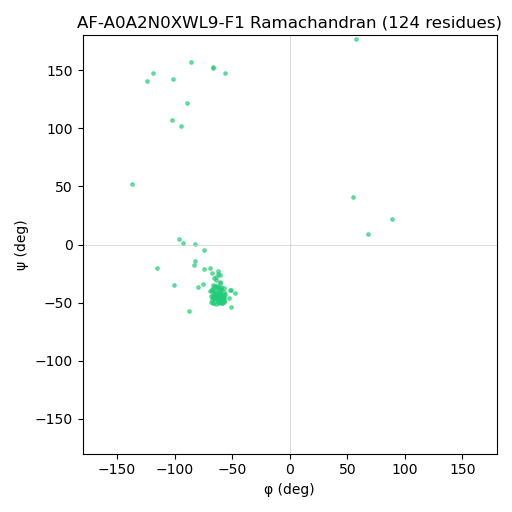. SER A 1 87 ? 5.405 -9.654 -9.581 1.00 87.25 87 SER A O 1
ATOM 735 N N . PRO A 1 88 ? 3.448 -9.366 -10.663 1.00 87.31 88 PRO A N 1
ATOM 736 C CA . PRO A 1 88 ? 4.019 -8.803 -11.885 1.00 87.31 88 PRO A CA 1
ATOM 737 C C . PRO A 1 88 ? 4.912 -7.587 -11.636 1.00 87.31 88 PRO A C 1
ATOM 739 O O . PRO A 1 88 ? 5.985 -7.485 -12.233 1.00 87.31 88 PRO A O 1
ATOM 742 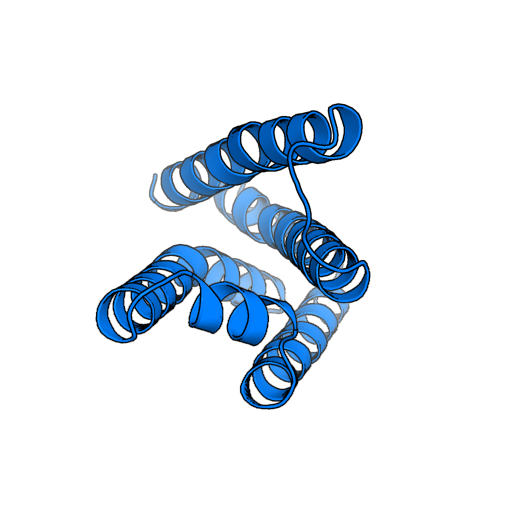N N . LYS A 1 89 ? 4.497 -6.685 -10.742 1.00 86.88 89 LYS A N 1
ATOM 743 C CA . LYS A 1 89 ? 5.239 -5.476 -10.384 1.00 86.88 89 LYS A CA 1
ATOM 744 C C . LYS A 1 89 ? 6.583 -5.812 -9.757 1.00 86.88 89 LYS A C 1
ATOM 746 O O . LYS A 1 89 ? 7.602 -5.298 -10.209 1.00 86.88 89 LYS A O 1
ATOM 751 N N . MET A 1 90 ? 6.620 -6.697 -8.762 1.00 85.88 90 MET A N 1
ATOM 752 C CA . MET A 1 90 ? 7.878 -7.065 -8.107 1.00 85.88 90 MET A CA 1
ATOM 753 C C . MET A 1 90 ? 8.832 -7.778 -9.067 1.00 85.88 90 MET A C 1
ATOM 755 O O . MET A 1 90 ? 10.034 -7.525 -9.019 1.00 85.88 90 MET A O 1
ATOM 759 N N . ARG A 1 91 ? 8.313 -8.596 -9.995 1.00 88.44 91 ARG A N 1
ATOM 760 C CA . ARG A 1 91 ? 9.126 -9.200 -11.067 1.00 88.44 91 ARG A CA 1
ATOM 761 C C . ARG A 1 91 ? 9.684 -8.150 -12.023 1.00 88.44 91 ARG A C 1
ATOM 763 O O . ARG A 1 91 ? 10.849 -8.227 -12.393 1.00 88.44 91 ARG A O 1
ATOM 770 N N . HIS A 1 92 ? 8.873 -7.164 -12.402 1.00 86.44 92 HIS A N 1
ATOM 771 C CA . HIS A 1 92 ? 9.326 -6.060 -13.241 1.00 86.44 92 HIS A CA 1
ATOM 772 C C . HIS A 1 92 ? 10.433 -5.256 -12.547 1.00 86.44 92 HIS A C 1
ATOM 774 O O . HIS A 1 92 ? 11.492 -5.061 -13.134 1.00 86.44 92 HIS A O 1
ATOM 780 N N . VAL A 1 93 ? 10.237 -4.880 -11.278 1.00 85.06 93 VAL A N 1
ATOM 781 C CA . VAL A 1 93 ? 11.225 -4.128 -10.488 1.00 85.06 93 VAL A CA 1
ATOM 782 C C . VAL A 1 93 ? 12.514 -4.928 -10.278 1.00 85.06 93 VAL A C 1
ATOM 784 O O . VAL A 1 93 ? 13.597 -4.354 -10.342 1.00 85.06 93 VAL A O 1
ATOM 787 N N . ALA A 1 94 ? 12.435 -6.248 -10.094 1.00 87.25 94 ALA A N 1
ATOM 788 C CA . ALA A 1 94 ? 13.614 -7.105 -9.952 1.00 87.25 94 ALA A CA 1
ATOM 789 C C . ALA A 1 94 ? 14.529 -7.111 -11.193 1.00 87.25 94 ALA A C 1
ATOM 791 O O . ALA A 1 94 ? 15.719 -7.383 -11.057 1.00 87.25 94 ALA A O 1
ATOM 792 N N . ASN A 1 95 ? 14.005 -6.779 -12.379 1.00 87.00 95 ASN A N 1
ATOM 793 C CA . ASN A 1 95 ? 14.794 -6.694 -13.613 1.00 87.00 95 ASN A CA 1
ATOM 794 C C . ASN A 1 95 ? 15.529 -5.353 -13.781 1.00 87.00 95 ASN A C 1
ATOM 796 O O . ASN A 1 95 ? 16.447 -5.262 -14.589 1.00 87.00 95 ASN A O 1
ATOM 800 N N . ILE A 1 96 ? 15.121 -4.315 -13.046 1.00 86.75 96 ILE A N 1
ATOM 801 C CA . ILE A 1 96 ? 15.658 -2.946 -13.159 1.00 86.75 96 ILE A CA 1
ATOM 802 C C . ILE A 1 96 ? 16.387 -2.478 -11.894 1.00 86.75 96 ILE A C 1
ATOM 804 O O . ILE A 1 96 ? 17.201 -1.561 -11.961 1.00 86.75 96 ILE A O 1
ATOM 808 N N . ALA A 1 97 ? 16.126 -3.097 -10.740 1.00 88.12 97 ALA A N 1
ATOM 809 C CA . ALA A 1 97 ? 16.713 -2.733 -9.456 1.00 88.12 97 ALA A CA 1
ATOM 810 C C . ALA A 1 97 ? 17.543 -3.878 -8.862 1.00 88.12 97 ALA A C 1
ATOM 812 O O . ALA A 1 97 ? 17.213 -5.055 -8.991 1.00 88.12 97 ALA A O 1
ATOM 813 N N . SER A 1 98 ? 18.608 -3.531 -8.134 1.00 90.94 98 SER A N 1
ATOM 814 C CA . SER A 1 98 ? 19.401 -4.531 -7.414 1.00 90.94 98 SER A CA 1
ATOM 815 C C . SER A 1 98 ? 18.599 -5.171 -6.274 1.00 90.94 98 SER A C 1
ATOM 817 O O . SER A 1 98 ? 17.738 -4.538 -5.656 1.00 90.94 98 SER A O 1
ATOM 819 N N . LYS A 1 99 ? 18.945 -6.415 -5.915 1.00 88.56 99 LYS A N 1
ATOM 820 C CA . LYS A 1 99 ? 18.322 -7.148 -4.796 1.00 88.56 99 LYS A CA 1
ATOM 821 C C . LYS A 1 99 ? 18.316 -6.338 -3.492 1.00 88.56 99 LYS A C 1
ATOM 823 O O . LYS A 1 99 ? 17.327 -6.352 -2.766 1.00 88.56 99 LYS A O 1
ATOM 828 N N . LYS A 1 100 ? 19.399 -5.603 -3.207 1.00 91.12 100 LYS A N 1
ATOM 829 C CA . LYS A 1 100 ? 19.513 -4.751 -2.012 1.00 91.12 100 LYS A CA 1
ATOM 830 C C . LYS A 1 100 ? 18.488 -3.614 -2.025 1.00 91.12 100 LYS A C 1
ATOM 832 O O . LYS A 1 100 ? 17.821 -3.397 -1.019 1.00 91.12 100 LYS A O 1
ATOM 837 N N . VAL A 1 101 ? 18.342 -2.923 -3.157 1.00 89.88 101 VAL A N 1
ATOM 838 C CA . VAL A 1 101 ? 17.357 -1.840 -3.322 1.00 89.88 101 VAL A CA 1
ATOM 839 C C . VAL A 1 101 ? 15.938 -2.377 -3.162 1.00 89.88 101 VAL A C 1
ATOM 841 O O . VAL A 1 101 ? 15.133 -1.774 -2.458 1.00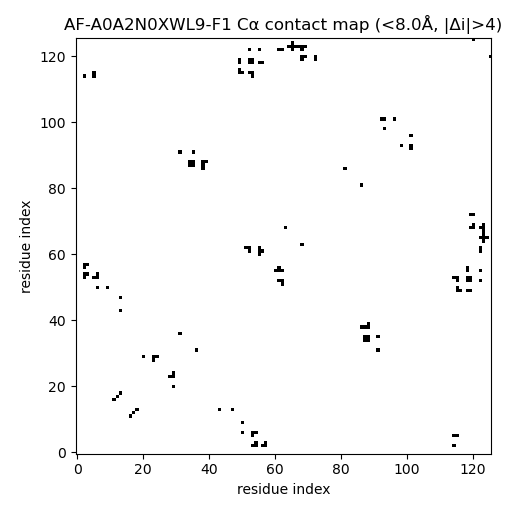 89.88 101 VAL A O 1
ATOM 844 N N . LEU A 1 102 ? 15.651 -3.540 -3.747 1.00 87.50 102 LEU A N 1
ATOM 845 C CA . LEU A 1 102 ? 14.336 -4.170 -3.676 1.00 87.50 102 LEU A CA 1
ATOM 846 C C . LEU A 1 102 ? 13.950 -4.553 -2.236 1.00 87.50 102 LEU A C 1
ATOM 848 O O . LEU A 1 102 ? 12.828 -4.279 -1.809 1.00 87.50 102 LEU A O 1
ATOM 852 N N . ILE A 1 103 ? 14.885 -5.113 -1.459 1.00 88.19 103 ILE A N 1
ATOM 853 C CA . ILE A 1 103 ? 14.663 -5.443 -0.040 1.00 88.19 103 ILE A CA 1
ATOM 854 C C . ILE A 1 103 ? 14.406 -4.177 0.782 1.00 88.19 103 ILE A C 1
ATOM 856 O O . ILE A 1 103 ? 13.402 -4.101 1.488 1.00 88.19 103 ILE A O 1
ATOM 860 N N . ILE A 1 104 ? 15.276 -3.169 0.665 1.00 89.88 104 ILE A N 1
ATOM 861 C CA . ILE A 1 104 ? 15.143 -1.915 1.421 1.00 89.88 104 ILE A CA 1
ATOM 862 C C . ILE A 1 104 ? 13.819 -1.224 1.080 1.00 89.88 104 ILE A C 1
ATOM 864 O O . ILE A 1 104 ? 13.078 -0.842 1.983 1.00 89.88 104 ILE A O 1
ATOM 868 N N . GLY A 1 105 ? 13.485 -1.120 -0.209 1.00 88.31 105 GLY A N 1
ATOM 869 C CA . GLY A 1 105 ? 12.229 -0.524 -0.660 1.00 88.31 105 GLY A CA 1
ATOM 870 C C . GLY A 1 105 ? 11.004 -1.257 -0.114 1.00 88.31 105 GLY A C 1
ATOM 871 O O . GLY A 1 105 ? 10.048 -0.616 0.315 1.00 88.31 105 GLY A O 1
ATOM 872 N N . THR A 1 106 ? 11.053 -2.589 -0.050 1.00 85.56 106 THR A N 1
ATOM 873 C CA . THR A 1 106 ? 9.962 -3.404 0.506 1.00 85.56 106 THR A CA 1
ATOM 874 C C . THR A 1 106 ? 9.786 -3.169 2.006 1.00 85.56 106 THR A C 1
ATOM 876 O O . THR A 1 106 ? 8.657 -2.998 2.464 1.00 85.56 106 THR A O 1
ATOM 879 N N . ILE A 1 107 ? 10.883 -3.119 2.770 1.00 89.50 107 ILE A N 1
ATOM 880 C CA . ILE A 1 107 ? 10.845 -2.851 4.216 1.00 89.50 107 ILE A CA 1
ATOM 881 C C . ILE A 1 107 ? 10.266 -1.461 4.480 1.00 89.50 107 ILE A C 1
ATOM 883 O O . ILE A 1 107 ? 9.333 -1.325 5.270 1.00 89.50 107 ILE A O 1
ATOM 887 N N . ILE A 1 108 ? 10.770 -0.439 3.781 1.00 89.81 108 ILE A N 1
ATOM 888 C CA . ILE A 1 108 ? 10.277 0.936 3.914 1.00 89.81 108 ILE A CA 1
ATOM 889 C C . ILE A 1 108 ? 8.784 0.996 3.581 1.00 89.81 108 ILE A C 1
ATOM 891 O O . ILE A 1 108 ? 8.023 1.587 4.340 1.00 89.81 108 ILE A O 1
ATOM 895 N N . ALA A 1 109 ? 8.344 0.348 2.499 1.00 85.88 109 ALA A N 1
ATOM 896 C CA . ALA A 1 109 ? 6.937 0.339 2.109 1.00 85.88 109 ALA A CA 1
ATOM 897 C C . ALA A 1 109 ? 6.030 -0.263 3.196 1.00 85.88 109 ALA A C 1
ATOM 899 O O . ALA A 1 109 ? 4.977 0.304 3.488 1.00 85.88 109 ALA A O 1
ATOM 900 N N . HIS A 1 110 ? 6.439 -1.365 3.834 1.00 87.25 110 HIS A N 1
ATOM 901 C CA . HIS A 1 110 ? 5.666 -1.971 4.923 1.00 87.25 110 HIS A CA 1
ATOM 902 C C . HIS A 1 110 ? 5.626 -1.074 6.159 1.00 87.25 110 HIS A C 1
ATOM 904 O O . HIS A 1 110 ? 4.542 -0.831 6.682 1.00 87.25 110 HIS A O 1
ATOM 910 N N . LEU A 1 111 ? 6.773 -0.528 6.580 1.00 89.62 111 LEU A N 1
ATOM 911 C CA . LEU A 1 111 ? 6.853 0.383 7.726 1.00 89.62 111 LEU A CA 1
ATOM 912 C C . LEU A 1 111 ? 5.986 1.625 7.524 1.00 89.62 111 LEU A C 1
ATOM 914 O O . LEU A 1 111 ? 5.215 1.997 8.406 1.00 89.62 111 LEU A O 1
ATOM 918 N N . VAL A 1 112 ? 6.068 2.232 6.339 1.00 89.44 112 VAL A N 1
ATOM 919 C CA . VAL A 1 112 ? 5.253 3.393 5.975 1.00 89.44 112 VAL A CA 1
ATOM 920 C C . VAL A 1 112 ? 3.773 3.030 5.940 1.00 89.44 112 VAL A C 1
ATOM 922 O O . VAL A 1 112 ? 2.956 3.878 6.266 1.00 89.44 112 VAL A O 1
ATOM 925 N N . SER A 1 113 ? 3.402 1.792 5.612 1.00 89.81 113 SER A N 1
ATOM 926 C CA . SER A 1 113 ? 1.999 1.357 5.555 1.00 89.81 113 SER A CA 1
ATOM 927 C C . SER A 1 113 ? 1.401 0.975 6.917 1.00 89.81 113 SER A C 1
ATOM 929 O O . SER A 1 113 ? 0.181 0.878 7.016 1.00 89.81 113 SER A O 1
ATOM 931 N N . LEU A 1 114 ? 2.207 0.775 7.971 1.00 92.50 114 LEU A N 1
ATOM 932 C CA . LEU A 1 114 ? 1.725 0.355 9.301 1.00 92.50 114 LEU A CA 1
ATOM 933 C C . LEU A 1 114 ? 0.600 1.234 9.877 1.00 92.50 114 LEU A C 1
ATOM 935 O O . LEU A 1 114 ? -0.395 0.665 10.329 1.00 92.50 114 LEU A O 1
ATOM 939 N N . PRO A 1 115 ? 0.681 2.582 9.842 1.00 95.38 115 PRO A N 1
ATOM 940 C CA . PRO A 1 115 ? -0.423 3.423 10.297 1.00 95.38 115 PRO A CA 1
ATOM 941 C C . PRO A 1 115 ? -1.735 3.130 9.559 1.00 95.38 115 PRO A C 1
ATOM 943 O O . PRO A 1 115 ? -2.781 3.064 10.192 1.00 95.38 115 PRO A O 1
ATOM 946 N N . LEU A 1 116 ? -1.697 2.903 8.244 1.00 95.50 116 LEU A N 1
ATOM 947 C CA . LEU A 1 116 ? -2.891 2.565 7.470 1.00 95.50 116 LEU A CA 1
ATOM 948 C C . LEU A 1 116 ? -3.519 1.245 7.939 1.00 95.50 116 LEU A C 1
ATOM 950 O O . LEU A 1 116 ? -4.717 1.217 8.211 1.00 95.50 116 LEU A O 1
ATOM 954 N N . TYR A 1 117 ? -2.720 0.188 8.115 1.00 93.62 117 TYR A N 1
ATOM 955 C CA . TYR A 1 117 ? -3.217 -1.083 8.659 1.00 93.62 117 TYR A CA 1
ATOM 956 C C . TYR A 1 117 ? -3.853 -0.903 10.036 1.00 93.62 117 TYR A C 1
ATOM 958 O O . TYR A 1 117 ? -4.946 -1.405 10.284 1.00 93.62 117 TYR A O 1
ATOM 966 N N . TYR A 1 118 ? -3.181 -0.164 10.919 1.00 96.06 118 TYR A N 1
ATOM 967 C CA . TYR A 1 118 ? -3.654 0.041 12.280 1.00 96.06 118 TYR A CA 1
ATOM 968 C C . TYR A 1 118 ? -4.941 0.873 12.323 1.00 96.06 118 TYR A C 1
ATOM 970 O O . TYR A 1 118 ? -5.861 0.551 13.066 1.00 96.06 118 TYR A O 1
ATOM 978 N N . ALA A 1 119 ? -5.059 1.896 11.473 1.00 97.25 119 ALA A N 1
ATOM 979 C CA . ALA A 1 119 ? -6.284 2.680 11.362 1.00 97.25 119 ALA A CA 1
ATOM 980 C C . ALA A 1 119 ? -7.473 1.828 10.905 1.00 97.25 119 ALA A C 1
ATOM 982 O O . ALA A 1 119 ? -8.568 1.980 11.445 1.00 97.25 119 ALA A O 1
ATOM 983 N N . VAL A 1 120 ? -7.264 0.940 9.926 1.00 97.38 120 VAL A N 1
ATOM 984 C CA . VAL A 1 120 ? -8.312 0.021 9.465 1.00 97.38 120 VAL A CA 1
ATOM 985 C C . VAL A 1 120 ? -8.668 -0.997 10.550 1.00 97.38 120 VAL A C 1
ATOM 987 O O . VAL A 1 120 ? -9.844 -1.283 10.740 1.00 97.38 120 VAL A O 1
ATOM 990 N N . PHE A 1 121 ? -7.681 -1.509 11.287 1.00 96.94 121 PHE A N 1
ATOM 991 C CA . PHE A 1 121 ? -7.902 -2.430 12.405 1.00 96.94 121 PHE A CA 1
ATOM 992 C C . PHE A 1 121 ? -8.822 -1.824 13.474 1.00 96.94 121 PHE A C 1
ATOM 994 O O . PHE A 1 121 ? -9.826 -2.436 13.828 1.00 96.94 121 PHE A O 1
ATOM 1001 N N . ILE A 1 122 ? -8.566 -0.570 13.865 1.00 96.62 122 ILE A N 1
ATOM 1002 C CA . ILE A 1 122 ? -9.433 0.174 14.790 1.00 96.62 122 ILE A CA 1
ATOM 1003 C C . ILE A 1 122 ? -10.839 0.345 14.199 1.00 96.62 122 ILE A C 1
ATOM 1005 O O . ILE A 1 122 ? -11.835 0.127 14.883 1.00 96.62 122 ILE A O 1
ATOM 1009 N N . GLN A 1 123 ? -10.948 0.719 12.919 1.00 96.81 123 GLN A N 1
ATOM 1010 C CA . GLN A 1 123 ? -12.246 0.888 12.248 1.00 96.81 123 GLN A CA 1
ATOM 1011 C C . GLN A 1 123 ? -13.046 -0.422 12.140 1.00 96.81 123 GLN A C 1
ATOM 1013 O O . GLN A 1 123 ? -14.276 -0.398 12.144 1.00 96.81 123 GLN A O 1
ATOM 1018 N N . ALA A 1 124 ? -12.365 -1.567 12.093 1.00 96.75 124 ALA A N 1
ATOM 1019 C CA . ALA A 1 124 ? -12.972 -2.893 12.145 1.00 96.75 124 ALA A CA 1
ATOM 1020 C C . ALA A 1 124 ? -13.465 -3.289 13.551 1.00 96.75 124 ALA A C 1
ATOM 1022 O O . ALA A 1 124 ? -14.111 -4.325 13.685 1.00 96.75 124 ALA A O 1
ATOM 1023 N N . GLY A 1 125 ? -13.217 -2.460 14.572 1.00 93.56 125 GLY A N 1
ATOM 1024 C CA . GLY A 1 125 ? -13.684 -2.677 15.941 1.00 93.56 125 GLY A CA 1
ATOM 1025 C C . GLY A 1 125 ? -12.730 -3.495 16.815 1.00 93.56 125 GLY A C 1
ATOM 1026 O O . GLY A 1 125 ? -13.185 -4.070 17.803 1.00 93.56 125 GLY A O 1
ATOM 1027 N N . PHE A 1 126 ? -11.442 -3.557 16.460 1.00 89.69 126 PHE A N 1
ATOM 1028 C CA . PHE A 1 126 ? -10.404 -4.260 17.221 1.00 89.69 126 PHE A CA 1
ATOM 1029 C C . PHE A 1 126 ? -9.378 -3.319 17.863 1.00 89.69 126 PHE A C 1
ATOM 1031 O O . PHE A 1 126 ? -9.153 -2.206 17.331 1.00 89.69 126 PHE A O 1
#

Sequence (126 aa):
MFWGIAFSIYVIYLLGIIPLKIYHYWTGKETSALKVKIEEFSGSLFFSIGLIAVYGQINQQFFFVHEFWIAWLIIYTAYCIICLFYSPKMRHVANIASKKVLIIGTIIAHLVSLPLYYAVFIQAGF

Radius of gyration: 15.65 Å; Cα contacts (8 Å, |Δi|>4): 80; chains: 1; bounding box: 39×30×41 Å